Protein AF-A0A1Z9NBH3-F1 (afdb_monomer_lite)

Secondary structure (DSSP, 8-state):
--HHHHHHHHHHHHHHHHHHHHHHHHHHHHHHHHHS-TTSS--SEEETTEEE-HHHHHHHHHHHHHHH---HHHHHHHHHHHHHHHHHHHHHHH-

Sequence (95 aa):
MAILGKIRQRSIFLILVIGMALFAFVISGVFDGNSTNSGDNDPIAIINDEEVGVDFFRQMVDQTQRTYNYSTLKSVNLVWNQALKNTIFDQEFKK

Radius of gyration: 28.16 Å; chains: 1; bounding box: 51×36×79 Å

Structure (mmCIF, N/CA/C/O backbone):
data_AF-A0A1Z9NBH3-F1
#
_entry.id   AF-A0A1Z9NBH3-F1
#
loop_
_atom_site.group_PDB
_atom_site.id
_atom_site.type_symbol
_atom_site.label_atom_id
_atom_site.label_alt_id
_atom_site.label_comp_id
_atom_site.label_asym_id
_atom_site.label_entity_id
_atom_site.label_seq_id
_atom_site.pdbx_PDB_ins_code
_atom_site.Cartn_x
_atom_site.Cartn_y
_atom_site.Cartn_z
_atom_site.occupancy
_atom_site.B_iso_or_equiv
_atom_site.auth_seq_id
_atom_site.auth_comp_id
_atom_site.auth_asym_id
_atom_site.auth_atom_id
_atom_site.pdbx_PDB_model_num
ATOM 1 N N . MET A 1 1 ? 34.224 -6.243 -63.206 1.00 57.66 1 MET A N 1
ATOM 2 C CA . MET A 1 1 ? 33.046 -5.436 -62.801 1.00 57.66 1 MET A CA 1
ATOM 3 C C . MET A 1 1 ? 32.204 -6.047 -61.657 1.00 57.66 1 MET A C 1
ATOM 5 O O . MET A 1 1 ? 31.181 -5.482 -61.309 1.00 57.66 1 MET A O 1
ATOM 9 N N . ALA A 1 2 ? 32.617 -7.150 -61.007 1.00 63.81 2 ALA A N 1
ATOM 10 C CA . ALA A 1 2 ? 31.769 -7.887 -60.046 1.00 63.81 2 ALA A CA 1
ATOM 11 C C . ALA A 1 2 ? 31.979 -7.547 -58.549 1.00 63.81 2 ALA A C 1
ATOM 13 O O . ALA A 1 2 ? 31.279 -8.073 -57.687 1.00 63.81 2 ALA A O 1
ATOM 14 N N . ILE A 1 3 ? 32.956 -6.698 -58.211 1.00 68.12 3 ILE A N 1
ATOM 15 C CA . ILE A 1 3 ? 33.394 -6.482 -56.817 1.00 68.12 3 ILE A CA 1
ATOM 16 C C . ILE A 1 3 ? 32.529 -5.432 -56.095 1.00 68.12 3 ILE A C 1
ATOM 18 O O . ILE A 1 3 ? 32.235 -5.596 -54.912 1.00 68.12 3 ILE A O 1
ATOM 22 N N . LEU A 1 4 ? 32.021 -4.419 -56.808 1.00 70.81 4 LEU A N 1
ATOM 23 C CA . LEU A 1 4 ? 31.142 -3.389 -56.232 1.00 70.81 4 LEU A CA 1
ATOM 24 C C . LEU A 1 4 ? 29.805 -3.961 -55.724 1.00 70.81 4 LEU A C 1
ATOM 26 O O . LEU A 1 4 ? 29.317 -3.557 -54.671 1.00 70.81 4 LEU A O 1
ATOM 30 N N . GLY A 1 5 ? 29.236 -4.950 -56.422 1.00 75.25 5 GLY A N 1
ATOM 31 C CA . GLY A 1 5 ? 27.996 -5.613 -55.996 1.00 75.25 5 GLY A CA 1
ATOM 32 C C . GLY A 1 5 ? 28.150 -6.389 -54.682 1.00 75.25 5 GLY A C 1
ATOM 33 O O . GLY A 1 5 ? 27.252 -6.356 -53.841 1.00 75.25 5 GLY A O 1
ATOM 34 N N . LYS A 1 6 ? 29.320 -7.013 -54.464 1.00 75.12 6 LYS A N 1
ATOM 35 C CA . LYS A 1 6 ? 29.641 -7.738 -53.221 1.00 75.12 6 LYS A CA 1
ATOM 36 C C . LYS A 1 6 ? 29.794 -6.803 -52.017 1.00 75.12 6 LYS A C 1
ATOM 38 O O . LYS A 1 6 ? 29.463 -7.208 -50.907 1.00 75.12 6 LYS A O 1
ATOM 43 N N . ILE A 1 7 ? 30.250 -5.563 -52.220 1.00 76.56 7 ILE A N 1
ATOM 44 C CA . ILE A 1 7 ? 30.316 -4.543 -51.158 1.00 76.56 7 ILE A CA 1
ATOM 45 C C . ILE A 1 7 ? 28.905 -4.113 -50.728 1.00 76.56 7 ILE A C 1
ATOM 47 O O . ILE A 1 7 ? 28.605 -4.096 -49.536 1.00 76.56 7 ILE A O 1
ATOM 51 N N . ARG A 1 8 ? 28.006 -3.868 -51.693 1.00 75.25 8 ARG A N 1
ATOM 52 C CA . ARG A 1 8 ? 26.619 -3.446 -51.431 1.00 75.25 8 ARG A CA 1
ATOM 53 C C . ARG A 1 8 ? 25.816 -4.515 -50.683 1.00 75.25 8 ARG A C 1
ATOM 55 O O . ARG A 1 8 ? 25.003 -4.204 -49.818 1.00 75.25 8 ARG A O 1
ATOM 62 N N . GLN A 1 9 ? 26.063 -5.786 -50.994 1.00 78.88 9 GLN A N 1
ATOM 63 C CA . GLN A 1 9 ? 25.428 -6.911 -50.306 1.00 78.88 9 GLN A CA 1
ATOM 64 C C . GLN A 1 9 ? 25.920 -7.078 -48.859 1.00 78.88 9 GLN A C 1
ATOM 66 O O . GLN A 1 9 ? 25.205 -7.625 -48.030 1.00 78.88 9 GLN A O 1
ATOM 71 N N . ARG A 1 10 ? 27.123 -6.597 -48.528 1.00 82.94 10 ARG A N 1
ATOM 72 C CA . ARG A 1 10 ? 27.645 -6.624 -47.152 1.00 82.94 10 ARG A CA 1
ATOM 73 C C . ARG A 1 10 ? 27.183 -5.414 -46.339 1.00 82.94 10 ARG A C 1
ATOM 75 O O . ARG A 1 10 ? 26.884 -5.562 -45.159 1.00 82.94 10 ARG A O 1
ATOM 82 N N . SER A 1 11 ? 27.057 -4.241 -46.963 1.00 84.62 11 SER A N 1
ATOM 83 C CA . SER A 1 11 ? 26.586 -3.027 -46.282 1.00 84.62 11 SER A CA 1
ATOM 84 C C . SER A 1 11 ? 25.113 -3.099 -45.871 1.00 84.62 11 SER A C 1
ATOM 86 O O . SER A 1 11 ? 24.747 -2.527 -44.849 1.00 84.62 11 SER A O 1
ATOM 88 N N . ILE A 1 12 ? 24.270 -3.826 -46.618 1.00 87.62 12 ILE A N 1
ATOM 89 C CA . ILE A 1 12 ? 22.843 -3.971 -46.277 1.00 87.62 12 ILE A CA 1
ATOM 90 C C . ILE A 1 12 ? 22.642 -4.693 -44.937 1.00 87.62 12 ILE A C 1
ATOM 92 O O . ILE A 1 12 ? 21.772 -4.318 -44.158 1.00 87.62 12 ILE A O 1
ATOM 96 N N . PHE A 1 13 ? 23.489 -5.682 -44.640 1.00 89.12 13 PHE A N 1
ATOM 97 C CA . PHE A 1 13 ? 23.432 -6.417 -43.380 1.00 89.12 13 PHE A CA 1
ATOM 98 C C . PHE A 1 13 ? 23.805 -5.512 -42.201 1.00 89.12 13 PHE A C 1
ATOM 100 O O . PHE A 1 13 ? 23.143 -5.526 -41.170 1.00 89.12 13 PHE A O 1
ATOM 107 N N . LEU A 1 14 ? 24.816 -4.659 -42.384 1.00 90.19 14 LEU A N 1
ATOM 108 C CA . LEU A 1 14 ? 25.266 -3.717 -41.361 1.00 90.19 14 LEU A CA 1
ATOM 109 C C . LEU A 1 14 ? 24.206 -2.649 -41.043 1.00 90.19 14 LEU A C 1
ATOM 111 O O . LEU A 1 14 ? 23.959 -2.363 -39.874 1.00 90.19 14 LEU A O 1
ATOM 115 N N . ILE A 1 15 ? 23.529 -2.112 -42.063 1.00 91.00 15 ILE A N 1
ATOM 116 C CA . ILE A 1 15 ? 22.413 -1.166 -41.886 1.00 91.00 15 ILE A CA 1
ATOM 117 C C . ILE A 1 15 ? 21.260 -1.822 -41.116 1.00 91.00 15 ILE A C 1
ATOM 119 O O . ILE A 1 15 ? 20.690 -1.204 -40.218 1.00 91.00 15 ILE A O 1
ATOM 123 N N . LEU A 1 16 ? 20.944 -3.083 -41.427 1.00 91.94 16 LEU A N 1
ATOM 124 C CA . LEU A 1 16 ? 19.884 -3.827 -40.751 1.00 91.94 16 LEU A CA 1
ATOM 125 C C . LEU A 1 16 ? 20.200 -4.041 -39.267 1.00 91.94 16 LEU A C 1
ATOM 127 O O . LEU A 1 16 ? 19.342 -3.784 -38.432 1.00 91.94 16 LEU A O 1
ATOM 131 N N . VAL A 1 17 ? 21.424 -4.445 -38.919 1.00 93.12 17 VAL A N 1
ATOM 132 C CA . VAL A 1 17 ? 21.824 -4.665 -37.516 1.00 93.12 17 VAL A CA 1
ATOM 133 C C . VAL A 1 17 ? 21.742 -3.375 -36.694 1.00 93.12 17 VAL A C 1
ATOM 135 O O . VAL A 1 17 ? 21.216 -3.392 -35.584 1.00 93.12 17 VAL A O 1
ATOM 138 N N . ILE A 1 18 ? 22.199 -2.246 -37.244 1.00 90.94 18 ILE A N 1
ATOM 139 C CA . ILE A 1 18 ? 22.110 -0.944 -36.563 1.00 90.94 18 ILE A CA 1
ATOM 140 C C . ILE A 1 18 ? 20.646 -0.514 -36.408 1.00 90.94 18 ILE A C 1
ATOM 142 O O . ILE A 1 18 ? 20.246 -0.084 -35.329 1.00 90.94 18 ILE A O 1
ATOM 146 N N . GLY A 1 19 ? 19.830 -0.672 -37.455 1.00 93.69 19 GLY A N 1
ATOM 147 C CA . GLY A 1 19 ? 18.396 -0.384 -37.393 1.00 93.69 19 GLY A CA 1
ATOM 148 C C . GLY A 1 19 ? 17.670 -1.233 -36.345 1.00 93.69 19 GLY A C 1
ATOM 149 O O . GLY A 1 19 ? 16.862 -0.704 -35.588 1.00 93.69 19 GLY A O 1
ATOM 150 N N . MET A 1 20 ? 18.011 -2.520 -36.242 1.00 92.62 20 MET A N 1
ATOM 151 C CA . MET A 1 20 ? 17.470 -3.422 -35.219 1.00 92.62 20 MET A CA 1
ATOM 152 C C . MET A 1 20 ? 17.899 -3.013 -33.805 1.00 92.62 20 MET A C 1
ATOM 154 O O . MET A 1 20 ? 17.073 -3.034 -32.897 1.00 92.62 20 MET A O 1
ATOM 158 N N . ALA A 1 21 ? 19.153 -2.590 -33.614 1.00 90.88 21 ALA A N 1
ATOM 159 C CA . ALA A 1 21 ? 19.640 -2.111 -32.320 1.00 90.88 21 ALA A CA 1
ATOM 160 C C . ALA A 1 21 ? 18.934 -0.818 -31.873 1.00 90.88 21 ALA A C 1
ATOM 162 O O . ALA A 1 21 ? 18.514 -0.710 -30.722 1.00 90.88 21 ALA A O 1
ATOM 163 N N . LEU A 1 22 ? 18.749 0.144 -32.785 1.00 91.88 22 LEU A N 1
ATOM 164 C CA . LEU A 1 22 ? 18.028 1.387 -32.493 1.00 91.88 22 LEU A CA 1
ATOM 165 C C . LEU A 1 22 ? 16.546 1.131 -32.195 1.00 91.88 22 LEU A C 1
ATOM 167 O O . LEU A 1 22 ? 15.996 1.716 -31.266 1.00 91.88 22 LEU A O 1
ATOM 171 N N . PHE A 1 23 ? 15.908 0.230 -32.941 1.00 87.44 23 PHE A N 1
ATOM 172 C CA . PHE A 1 23 ? 14.516 -0.145 -32.712 1.00 87.44 23 PHE A CA 1
ATOM 173 C C . PHE A 1 23 ? 14.326 -0.850 -31.361 1.00 87.44 23 PHE A C 1
ATOM 175 O O . PHE A 1 23 ? 13.407 -0.508 -30.620 1.00 87.44 23 PHE A O 1
ATOM 182 N N . ALA A 1 24 ? 15.232 -1.765 -30.997 1.00 85.94 24 ALA A N 1
ATOM 183 C CA . ALA A 1 24 ? 15.226 -2.424 -29.693 1.00 85.94 24 ALA A CA 1
ATOM 184 C C . ALA A 1 24 ? 15.424 -1.432 -28.538 1.00 85.94 24 ALA A C 1
ATOM 186 O O . ALA A 1 24 ? 14.758 -1.563 -27.521 1.00 85.94 24 ALA A O 1
ATOM 187 N N . PHE A 1 25 ? 16.272 -0.411 -28.698 1.00 83.06 25 PHE A N 1
ATOM 188 C CA . PHE A 1 25 ? 16.455 0.635 -27.687 1.00 83.06 25 PHE A CA 1
ATOM 189 C C . PHE A 1 25 ? 15.191 1.484 -27.483 1.00 83.06 25 PHE A C 1
ATOM 191 O O . PHE A 1 25 ? 14.781 1.719 -26.349 1.00 83.06 25 PHE A O 1
ATOM 198 N N . VAL A 1 26 ? 14.536 1.898 -28.574 1.00 81.94 26 VAL A N 1
ATOM 199 C CA . VAL A 1 26 ? 13.265 2.643 -28.513 1.00 81.94 26 VAL A CA 1
ATOM 200 C C . VAL A 1 26 ? 12.176 1.808 -27.840 1.00 81.94 26 VAL A C 1
ATOM 202 O O . VAL A 1 26 ? 11.426 2.321 -27.019 1.00 81.94 26 VAL A O 1
ATOM 205 N N . ILE A 1 27 ? 12.112 0.515 -28.155 1.00 76.88 27 ILE A N 1
ATOM 206 C CA . ILE A 1 27 ? 11.133 -0.407 -27.585 1.00 76.88 27 ILE A CA 1
ATOM 207 C C . ILE A 1 27 ? 11.433 -0.753 -26.115 1.00 76.88 27 ILE A C 1
ATOM 209 O O . ILE A 1 27 ? 10.516 -0.776 -25.297 1.00 76.88 27 ILE A O 1
ATOM 213 N N . SER A 1 28 ? 12.699 -0.970 -25.751 1.00 74.62 28 SER A N 1
ATOM 214 C CA . SER A 1 28 ? 13.114 -1.171 -24.356 1.00 74.62 28 SER A CA 1
ATOM 215 C C . SER A 1 28 ? 12.723 0.038 -23.516 1.00 74.62 28 SER A C 1
ATOM 217 O O . SER A 1 28 ? 12.100 -0.127 -22.482 1.00 74.62 28 SER A O 1
ATOM 219 N N . GLY A 1 29 ? 12.948 1.260 -24.013 1.00 69.06 29 GLY A N 1
ATOM 220 C CA . GLY A 1 29 ? 12.573 2.481 -23.297 1.00 69.06 29 GLY A CA 1
ATOM 221 C C . GLY A 1 29 ? 11.071 2.630 -23.018 1.00 69.06 29 GLY A C 1
ATOM 222 O O . GLY A 1 29 ? 10.712 3.212 -21.997 1.00 69.06 29 GLY A O 1
ATOM 223 N N . VAL A 1 30 ? 10.183 2.096 -23.873 1.00 65.50 30 VAL A N 1
ATOM 224 C CA . VAL 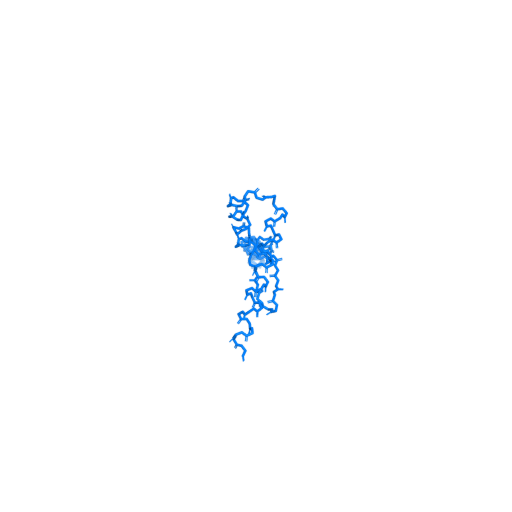A 1 30 ? 8.726 2.133 -23.616 1.00 65.50 30 VAL A CA 1
ATOM 225 C C . VAL A 1 30 ? 8.249 0.988 -22.725 1.00 65.50 30 VAL A C 1
ATOM 227 O O . VAL A 1 30 ? 7.282 1.164 -21.988 1.00 65.50 30 VAL A O 1
ATOM 230 N N . PHE A 1 31 ? 8.908 -0.174 -22.773 1.00 59.94 31 PHE A N 1
ATOM 231 C CA . PHE A 1 31 ? 8.552 -1.321 -21.935 1.00 59.94 31 PHE A CA 1
ATOM 232 C C . PHE A 1 31 ? 9.157 -1.226 -20.527 1.00 59.94 31 PHE A C 1
ATOM 234 O O . PHE A 1 31 ? 8.452 -1.487 -19.553 1.00 59.94 31 PHE A O 1
ATOM 241 N N . ASP A 1 32 ? 10.394 -0.742 -20.398 1.00 60.72 32 ASP A N 1
ATOM 242 C CA . ASP A 1 32 ? 11.061 -0.499 -19.112 1.00 60.72 32 ASP A CA 1
ATOM 243 C C . ASP A 1 32 ? 10.361 0.601 -18.299 1.00 60.72 32 ASP A C 1
ATOM 245 O O . ASP A 1 32 ? 10.382 0.558 -17.069 1.00 60.72 32 ASP A O 1
ATOM 249 N N . GLY A 1 33 ? 9.670 1.537 -18.965 1.00 51.81 33 GLY A N 1
ATOM 250 C CA . GLY A 1 33 ? 8.867 2.581 -18.320 1.00 51.81 33 GLY A CA 1
ATOM 251 C C . GLY A 1 33 ? 7.612 2.075 -17.598 1.00 51.81 33 GLY A C 1
ATOM 252 O O . GLY A 1 33 ? 6.995 2.845 -16.866 1.00 51.81 33 GLY A O 1
ATOM 253 N N . ASN A 1 34 ? 7.232 0.801 -17.773 1.00 53.66 34 ASN A N 1
ATOM 254 C CA . ASN A 1 34 ? 6.068 0.212 -17.104 1.00 53.66 34 ASN A CA 1
ATOM 255 C C . ASN A 1 34 ? 6.364 -1.107 -16.365 1.00 53.66 34 ASN A C 1
ATOM 257 O O . ASN A 1 34 ? 5.509 -1.575 -15.619 1.00 53.66 34 ASN A O 1
ATOM 261 N N . SER A 1 35 ? 7.550 -1.706 -16.532 1.00 52.75 35 SER A N 1
ATOM 262 C CA . SER A 1 35 ? 7.951 -2.937 -15.826 1.00 52.75 35 SER A CA 1
ATOM 263 C C . SER A 1 35 ? 8.914 -2.719 -14.655 1.00 52.75 35 SER A C 1
ATOM 265 O O . SER A 1 35 ? 9.240 -3.678 -13.964 1.00 52.75 35 SER A O 1
ATOM 267 N N . THR A 1 36 ? 9.348 -1.482 -14.394 1.00 51.22 36 THR A N 1
ATOM 268 C CA . THR A 1 36 ? 10.092 -1.122 -13.168 1.00 51.22 36 THR A CA 1
ATOM 269 C C . THR A 1 36 ? 9.242 -0.386 -12.124 1.00 51.22 36 THR A C 1
ATOM 271 O O . THR A 1 36 ? 9.731 -0.071 -11.042 1.00 51.22 36 THR A O 1
ATOM 274 N N . ASN A 1 37 ? 7.938 -0.216 -12.378 1.00 49.78 37 ASN A N 1
ATOM 275 C CA . ASN A 1 37 ? 6.971 0.371 -11.441 1.00 49.78 37 ASN A CA 1
ATOM 276 C C . ASN A 1 37 ? 6.358 -0.656 -10.469 1.00 49.78 37 ASN A C 1
ATOM 278 O O . ASN A 1 37 ? 5.171 -0.589 -10.157 1.00 49.78 37 ASN A O 1
ATOM 282 N N . SER A 1 38 ? 7.163 -1.561 -9.913 1.00 50.75 38 SER A N 1
ATOM 283 C CA . SER A 1 38 ? 6.786 -2.238 -8.657 1.00 50.75 38 SER A CA 1
ATOM 284 C C . SER A 1 38 ? 6.856 -1.290 -7.443 1.00 50.75 38 SER A C 1
ATOM 286 O O . SER A 1 38 ? 6.669 -1.719 -6.318 1.00 50.75 38 SER A O 1
ATOM 288 N N . GLY A 1 39 ? 7.155 0.001 -7.638 1.00 53.34 39 GLY A N 1
ATOM 289 C CA . GLY A 1 39 ? 7.406 0.943 -6.543 1.00 53.34 39 GLY A CA 1
ATOM 290 C C . GLY A 1 39 ? 6.196 1.713 -6.003 1.00 53.34 39 GLY A C 1
ATOM 291 O O . GLY A 1 39 ? 6.269 2.176 -4.869 1.00 53.34 39 GLY A O 1
ATOM 292 N N . ASP A 1 40 ? 5.102 1.856 -6.762 1.00 54.59 40 ASP A N 1
ATOM 293 C CA . ASP A 1 40 ? 4.035 2.808 -6.388 1.00 54.59 40 ASP A CA 1
ATOM 294 C C . ASP A 1 40 ? 2.722 2.165 -5.916 1.00 54.59 40 ASP A C 1
ATOM 296 O O . ASP A 1 40 ? 1.934 2.832 -5.251 1.00 54.59 40 ASP A O 1
ATOM 300 N N . ASN A 1 41 ? 2.498 0.874 -6.189 1.00 57.78 41 ASN A N 1
ATOM 301 C CA . ASN A 1 41 ? 1.265 0.167 -5.805 1.00 57.78 41 ASN A CA 1
ATOM 302 C C . ASN A 1 41 ? 1.510 -1.070 -4.934 1.00 57.78 41 ASN A C 1
ATOM 304 O O . ASN A 1 41 ? 0.584 -1.860 -4.749 1.00 57.78 41 ASN A O 1
ATOM 308 N N . ASP A 1 42 ? 2.728 -1.259 -4.416 1.00 68.06 42 ASP A N 1
ATOM 309 C CA . ASP A 1 42 ? 3.009 -2.397 -3.542 1.00 68.06 42 ASP A CA 1
ATOM 310 C C . ASP A 1 42 ? 2.050 -2.366 -2.335 1.00 68.06 42 ASP A C 1
ATOM 312 O O . ASP A 1 42 ? 1.850 -1.306 -1.720 1.00 68.06 42 ASP A O 1
ATOM 316 N N . PRO A 1 43 ? 1.400 -3.498 -2.013 1.00 72.81 43 PRO A N 1
ATOM 317 C CA . PRO A 1 43 ? 0.412 -3.540 -0.952 1.00 72.81 43 PRO A CA 1
ATOM 318 C C . PRO A 1 43 ? 1.066 -3.185 0.385 1.00 72.81 43 PRO A C 1
ATOM 320 O O . PRO A 1 43 ? 2.168 -3.630 0.703 1.00 72.81 43 PRO A O 1
ATOM 323 N N . ILE A 1 44 ? 0.366 -2.398 1.210 1.00 82.25 44 ILE A N 1
ATOM 324 C CA . ILE A 1 44 ? 0.859 -2.030 2.546 1.00 82.25 44 ILE A CA 1
ATOM 325 C C . ILE A 1 44 ? 0.978 -3.265 3.451 1.00 82.25 44 ILE A C 1
ATOM 327 O O . ILE A 1 44 ? 1.758 -3.265 4.403 1.00 82.25 44 ILE A O 1
ATOM 331 N N . ALA A 1 45 ? 0.190 -4.306 3.162 1.00 81.31 45 ALA A N 1
ATOM 332 C CA . ALA A 1 45 ? 0.237 -5.606 3.812 1.00 81.31 45 ALA A CA 1
ATOM 333 C C . ALA A 1 45 ? -0.490 -6.680 2.998 1.00 81.31 45 ALA A C 1
ATOM 335 O O . ALA A 1 45 ? -1.390 -6.379 2.216 1.00 81.31 45 ALA A O 1
ATOM 336 N N . ILE A 1 46 ? -0.142 -7.938 3.269 1.00 83.25 46 ILE A N 1
ATOM 337 C CA . ILE A 1 46 ? -0.845 -9.130 2.791 1.00 83.25 46 ILE A CA 1
ATOM 338 C C . ILE A 1 46 ? -1.354 -9.880 4.026 1.00 83.25 46 ILE A C 1
ATOM 340 O O . ILE A 1 46 ? -0.569 -10.192 4.924 1.00 83.25 46 ILE A O 1
ATOM 344 N N . ILE A 1 47 ? -2.659 -10.141 4.098 1.00 81.50 47 ILE A N 1
ATOM 345 C CA . ILE A 1 47 ? -3.316 -10.785 5.242 1.00 81.50 47 ILE A CA 1
ATOM 346 C C . ILE A 1 47 ? -3.988 -12.069 4.750 1.00 81.50 47 ILE A C 1
ATOM 348 O O . ILE A 1 47 ? -5.042 -12.005 4.126 1.00 81.50 47 ILE A O 1
ATOM 352 N N . ASN A 1 48 ? -3.397 -13.236 5.047 1.00 79.44 48 ASN A N 1
ATOM 353 C CA . ASN A 1 48 ? -3.910 -14.553 4.620 1.00 79.44 48 ASN A CA 1
ATOM 354 C C . ASN A 1 48 ? -4.287 -14.567 3.121 1.00 79.44 48 ASN A C 1
ATOM 356 O O . ASN A 1 48 ? -5.417 -14.884 2.760 1.00 79.44 48 ASN A O 1
ATOM 360 N N . ASP A 1 49 ? -3.341 -14.155 2.274 1.00 79.62 49 ASP A N 1
ATOM 361 C CA . ASP A 1 49 ? -3.471 -14.066 0.811 1.00 79.62 49 ASP A CA 1
ATOM 362 C C . ASP A 1 49 ? -4.394 -12.949 0.274 1.00 79.62 49 ASP A C 1
ATOM 364 O O . ASP A 1 49 ? -4.611 -12.864 -0.934 1.00 79.62 49 ASP A O 1
ATOM 368 N N . GLU A 1 50 ? -4.891 -12.046 1.130 1.00 77.88 50 GLU A N 1
ATOM 369 C CA . GLU A 1 50 ? -5.602 -10.829 0.713 1.00 77.88 50 GLU A CA 1
ATOM 370 C C . GLU A 1 50 ? -4.694 -9.592 0.786 1.00 77.88 50 GLU A C 1
ATOM 372 O O . GLU A 1 50 ? -4.129 -9.265 1.834 1.00 77.88 50 GLU A O 1
ATOM 377 N N . GLU A 1 51 ? -4.542 -8.901 -0.343 1.00 83.12 51 GLU A N 1
ATOM 378 C CA . GLU A 1 51 ? -3.687 -7.721 -0.472 1.00 83.12 51 GLU A CA 1
ATOM 379 C C . GLU A 1 51 ? -4.418 -6.444 -0.044 1.00 83.12 51 GLU A C 1
ATOM 381 O O . GLU A 1 51 ? -5.493 -6.109 -0.545 1.00 83.12 51 GLU A O 1
ATOM 386 N N . VAL A 1 52 ? -3.799 -5.677 0.853 1.00 82.50 52 VAL A N 1
ATOM 387 C CA . VAL A 1 52 ? -4.282 -4.353 1.247 1.00 82.50 52 VAL A CA 1
ATOM 388 C C . VAL A 1 52 ? -3.534 -3.300 0.435 1.00 82.50 52 VAL A C 1
ATOM 390 O O . VAL A 1 52 ? -2.346 -3.063 0.647 1.00 82.50 52 VAL A O 1
ATOM 393 N N . GLY A 1 53 ? -4.233 -2.634 -0.484 1.00 86.50 53 GLY A N 1
ATOM 394 C CA . GLY A 1 53 ? -3.654 -1.572 -1.310 1.00 86.50 53 GLY A CA 1
ATOM 395 C C . GLY A 1 53 ? -3.248 -0.335 -0.498 1.00 86.50 53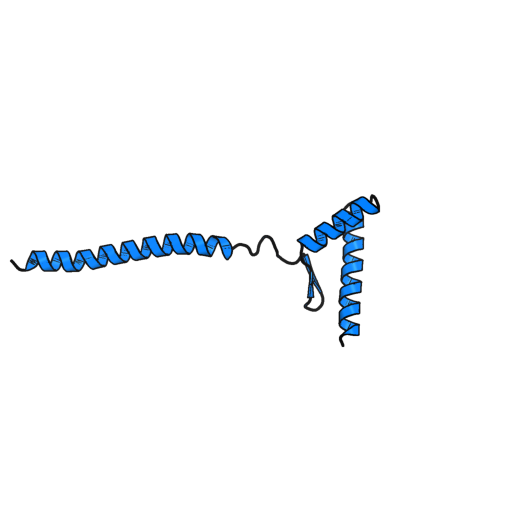 GLY A C 1
ATOM 396 O O . GLY A 1 53 ? -3.983 0.115 0.389 1.00 86.50 53 GLY A O 1
ATOM 397 N N . VAL A 1 54 ? -2.088 0.249 -0.823 1.00 85.00 54 VAL A N 1
ATOM 398 C CA . VAL A 1 54 ? -1.536 1.405 -0.094 1.00 85.00 54 VAL A CA 1
ATOM 399 C C . VAL A 1 54 ? -2.428 2.647 -0.194 1.00 85.00 54 VAL A C 1
ATOM 401 O O . VAL A 1 54 ? -2.600 3.361 0.795 1.00 85.00 54 VAL A O 1
ATOM 404 N N . ASP A 1 55 ? -3.052 2.884 -1.349 1.00 85.88 55 ASP A N 1
ATOM 405 C CA . ASP A 1 55 ? -3.905 4.055 -1.577 1.00 85.88 55 ASP A CA 1
ATOM 406 C C . ASP A 1 55 ? -5.202 3.987 -0.773 1.00 85.88 55 ASP A C 1
ATOM 408 O O . ASP A 1 55 ? -5.589 4.958 -0.119 1.00 85.88 55 ASP A O 1
ATOM 412 N N . PHE A 1 56 ? -5.832 2.811 -0.748 1.00 85.44 56 PHE A N 1
ATOM 413 C CA . PHE A 1 56 ? -7.021 2.565 0.063 1.00 85.44 56 PHE A CA 1
ATOM 414 C C . PHE A 1 56 ? -6.722 2.758 1.553 1.00 85.44 56 PHE A C 1
ATOM 416 O O . PHE A 1 56 ? -7.467 3.433 2.270 1.00 85.44 56 PHE A O 1
ATOM 423 N N . PHE A 1 57 ? -5.590 2.223 2.016 1.00 89.94 57 PHE A N 1
ATOM 424 C CA . PHE A 1 57 ? -5.154 2.386 3.397 1.00 89.94 57 PHE A CA 1
ATOM 425 C C . PHE A 1 57 ? -4.909 3.861 3.747 1.00 89.94 57 PHE A C 1
ATOM 427 O O . PHE A 1 57 ? -5.409 4.343 4.764 1.00 89.94 57 PHE A O 1
ATOM 434 N N . ARG A 1 58 ? -4.203 4.606 2.885 1.00 90.12 58 ARG A N 1
ATOM 435 C CA . ARG A 1 58 ? -3.949 6.048 3.056 1.00 90.12 58 ARG A CA 1
ATOM 436 C C . ARG A 1 58 ? -5.242 6.851 3.141 1.00 90.1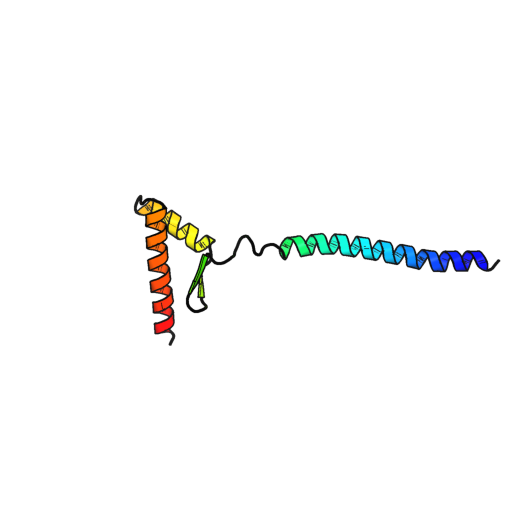2 58 ARG A C 1
ATOM 438 O O . ARG A 1 58 ? -5.399 7.638 4.070 1.00 90.12 58 ARG A O 1
ATOM 445 N N . GLN A 1 59 ? -6.189 6.607 2.236 1.00 91.81 59 GLN A N 1
ATOM 446 C CA . GLN A 1 59 ? -7.487 7.284 2.243 1.00 91.81 59 GLN A CA 1
ATOM 447 C C . GLN A 1 59 ? -8.228 7.070 3.571 1.00 91.81 59 GLN A C 1
ATOM 449 O O . GLN A 1 59 ? -8.798 8.007 4.137 1.00 91.81 59 GLN A O 1
ATOM 454 N N . MET A 1 60 ? -8.193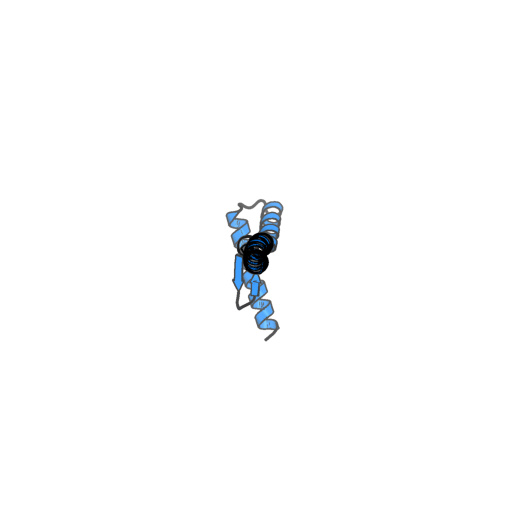 5.847 4.097 1.00 90.38 60 MET A N 1
ATOM 455 C CA . MET A 1 60 ? -8.869 5.495 5.342 1.00 90.38 60 MET A CA 1
ATOM 456 C C . MET A 1 60 ? -8.174 6.088 6.576 1.00 90.38 60 MET A C 1
ATOM 458 O O . MET A 1 60 ? -8.843 6.527 7.519 1.00 90.38 60 MET A O 1
ATOM 462 N N . VAL A 1 61 ? -6.839 6.168 6.564 1.00 92.88 61 VAL A N 1
ATOM 463 C CA . VAL A 1 61 ? -6.053 6.864 7.596 1.00 92.88 61 VAL A CA 1
ATOM 464 C C . VAL A 1 61 ? -6.358 8.357 7.594 1.00 92.88 61 VAL A C 1
ATOM 466 O O . VAL A 1 61 ? -6.640 8.905 8.660 1.00 92.88 61 VAL A O 1
ATOM 469 N N . ASP A 1 62 ? -6.379 8.998 6.427 1.00 92.81 62 ASP A N 1
ATOM 470 C CA . ASP A 1 62 ? -6.690 10.423 6.292 1.00 92.81 62 ASP A CA 1
ATOM 471 C C . ASP A 1 62 ? -8.106 10.740 6.776 1.00 92.81 62 ASP A C 1
ATOM 473 O O . ASP A 1 62 ? -8.324 11.710 7.508 1.00 92.81 62 ASP A O 1
ATOM 477 N N . GLN A 1 63 ? -9.079 9.899 6.420 1.00 93.50 63 GLN A N 1
ATOM 478 C CA . GLN A 1 63 ? -10.451 10.027 6.899 1.00 93.50 63 GLN A CA 1
ATOM 479 C C . GLN A 1 63 ? -10.533 9.883 8.423 1.00 93.50 63 GLN A C 1
ATOM 481 O O . GLN A 1 63 ? -11.184 10.697 9.083 1.00 93.50 63 GLN A O 1
ATOM 486 N N . THR A 1 64 ? -9.860 8.882 8.994 1.00 92.94 64 THR A N 1
ATOM 487 C CA . THR A 1 64 ? -9.828 8.644 10.445 1.00 92.94 64 THR A CA 1
ATOM 488 C C . THR A 1 64 ? -9.167 9.812 11.173 1.00 92.94 64 THR A C 1
ATOM 490 O O . THR A 1 64 ? -9.696 10.312 12.167 1.00 92.94 64 THR A O 1
ATOM 493 N N . GLN A 1 65 ? -8.050 10.308 10.640 1.00 92.81 65 GLN A N 1
ATOM 494 C CA . GLN A 1 65 ? -7.339 11.461 11.173 1.00 92.81 65 GLN A CA 1
ATOM 495 C C . GLN A 1 65 ? -8.224 12.712 11.182 1.00 92.81 65 GLN A C 1
ATOM 497 O O . GLN A 1 65 ? -8.289 13.389 12.205 1.00 92.81 65 GLN A O 1
ATOM 502 N N . ARG A 1 66 ? -8.950 12.997 10.094 1.00 92.75 66 ARG A N 1
ATOM 503 C CA . ARG A 1 66 ? -9.864 14.153 10.011 1.00 92.75 66 ARG A CA 1
ATOM 504 C C . ARG A 1 66 ? -11.090 14.013 10.911 1.00 92.75 66 ARG A C 1
ATOM 506 O O . ARG A 1 66 ? -11.506 14.991 11.519 1.00 92.75 66 ARG A O 1
ATOM 513 N N . THR A 1 67 ? -11.660 12.814 10.997 1.00 92.12 67 THR A N 1
ATOM 514 C CA . THR A 1 67 ? -12.906 12.561 11.742 1.00 92.12 67 THR A CA 1
ATOM 515 C C . THR A 1 67 ? -12.684 12.614 13.249 1.00 92.12 67 THR A C 1
ATOM 517 O O . THR A 1 67 ? -13.457 13.236 13.971 1.00 92.12 67 THR A O 1
ATOM 520 N N . TYR A 1 68 ? -11.619 11.973 13.730 1.00 90.06 68 TYR A N 1
ATOM 521 C CA . TYR A 1 68 ? -11.356 11.829 15.163 1.00 90.06 68 TYR A CA 1
ATOM 522 C C . TYR A 1 68 ? -10.313 12.820 15.690 1.00 90.06 68 TYR A C 1
ATOM 524 O O . TYR A 1 68 ? -10.021 12.826 16.886 1.00 90.06 68 TYR A O 1
ATOM 532 N N . ASN A 1 69 ? -9.744 13.653 14.809 1.00 91.06 69 ASN A N 1
ATOM 533 C CA . ASN A 1 69 ? -8.654 14.586 15.106 1.00 91.06 69 ASN A CA 1
ATOM 534 C C . ASN A 1 69 ? -7.480 13.913 15.849 1.00 91.06 69 ASN A C 1
ATOM 536 O O . ASN A 1 69 ? -6.863 14.480 16.753 1.00 91.06 69 ASN A O 1
ATOM 540 N N . TYR A 1 70 ? -7.214 12.650 15.511 1.00 92.12 70 TYR A N 1
ATOM 541 C CA . TYR A 1 70 ? -6.150 11.850 16.106 1.00 92.12 70 TYR A CA 1
ATOM 542 C C . TYR A 1 70 ? -4.800 12.155 15.470 1.00 92.12 70 TYR A C 1
ATOM 544 O O . TYR A 1 70 ? -4.706 12.605 14.330 1.00 92.12 70 TYR A O 1
ATOM 552 N N . SER A 1 71 ? -3.725 11.865 16.206 1.00 92.50 71 SER A N 1
ATOM 553 C CA . SER A 1 71 ? -2.395 11.866 15.607 1.00 92.50 71 SER A CA 1
ATOM 554 C C . SER A 1 71 ? -2.310 10.788 14.530 1.00 92.50 71 SER A C 1
ATOM 556 O O . SER A 1 71 ? -2.913 9.721 14.661 1.00 92.50 71 SER A O 1
ATOM 558 N N . THR A 1 72 ? -1.511 11.035 13.494 1.00 89.38 72 THR A N 1
ATOM 559 C CA . THR A 1 72 ? -1.339 10.113 12.363 1.00 89.38 72 THR A CA 1
ATOM 560 C C . THR A 1 72 ? -1.011 8.692 12.823 1.00 89.38 72 THR A C 1
ATOM 562 O O . THR A 1 72 ? -1.642 7.740 12.380 1.00 89.38 72 THR A O 1
ATOM 565 N N . LEU A 1 73 ? -0.118 8.540 13.807 1.00 92.19 73 LEU A N 1
ATOM 566 C CA . LEU A 1 73 ? 0.218 7.240 14.398 1.00 92.19 73 LEU A CA 1
ATOM 567 C C . LEU A 1 73 ? -0.989 6.533 15.032 1.00 92.19 73 LEU A C 1
ATOM 569 O O . LEU A 1 73 ? -1.145 5.325 14.865 1.00 92.19 73 LEU A O 1
ATOM 573 N N . LYS A 1 74 ? -1.858 7.254 15.750 1.00 92.38 74 LYS A N 1
ATOM 574 C CA . LYS A 1 74 ? -3.069 6.659 16.338 1.00 92.38 74 LYS A CA 1
ATOM 575 C C . LYS A 1 74 ? -4.078 6.260 15.260 1.00 92.38 74 LYS A C 1
ATOM 577 O O . LYS A 1 74 ? -4.655 5.181 15.357 1.00 92.38 74 LYS A O 1
ATOM 582 N N . SER A 1 75 ? -4.242 7.084 14.227 1.00 93.25 75 SER A N 1
ATOM 583 C CA . SER A 1 75 ? -5.121 6.798 13.087 1.00 93.25 75 SER A CA 1
ATOM 584 C C . SER A 1 75 ? -4.669 5.557 12.315 1.00 93.25 75 SER A C 1
ATOM 586 O O . SER A 1 75 ? -5.483 4.675 12.063 1.00 93.25 75 SER A O 1
ATOM 588 N N . VAL A 1 76 ? -3.368 5.434 12.026 1.00 93.50 76 VAL A N 1
ATOM 589 C CA . VAL A 1 76 ? -2.778 4.251 11.372 1.00 93.50 76 VAL A CA 1
ATOM 590 C C . VAL A 1 76 ? -3.056 2.980 12.172 1.00 93.50 76 VAL A C 1
ATOM 592 O O . VAL A 1 76 ? -3.530 1.998 11.610 1.00 93.50 76 VAL A O 1
ATOM 595 N N . ASN A 1 77 ? -2.827 3.002 13.488 1.00 93.94 77 ASN A N 1
ATOM 596 C CA . ASN A 1 77 ? -3.075 1.837 14.342 1.00 93.94 77 ASN A CA 1
ATOM 597 C C . ASN A 1 77 ? -4.555 1.423 14.360 1.00 93.94 77 ASN A C 1
ATOM 599 O O . ASN A 1 77 ? -4.863 0.232 14.370 1.00 93.94 77 ASN A O 1
ATOM 603 N N . LEU A 1 78 ? -5.482 2.382 14.375 1.00 93.69 78 LEU A N 1
ATOM 604 C CA . LEU A 1 78 ? -6.916 2.085 14.336 1.00 93.69 78 LEU A CA 1
ATOM 605 C C . LEU A 1 78 ? -7.331 1.454 13.008 1.00 93.69 78 LEU A C 1
ATOM 607 O O . LEU A 1 78 ? -7.965 0.400 13.015 1.00 93.69 78 LEU A O 1
ATOM 611 N N . VAL A 1 79 ? -6.929 2.062 11.891 1.00 93.38 79 VAL A N 1
ATOM 612 C CA . VAL A 1 79 ? -7.225 1.553 10.545 1.00 93.38 79 VAL A CA 1
ATOM 613 C C . VAL A 1 79 ? -6.622 0.165 10.343 1.00 93.38 79 VAL A C 1
ATOM 615 O O . VAL A 1 79 ? -7.304 -0.723 9.843 1.00 93.38 79 VAL A O 1
ATOM 618 N N . TRP A 1 80 ? -5.391 -0.056 10.807 1.00 93.00 80 TRP A N 1
ATOM 619 C CA . TRP A 1 80 ? -4.735 -1.361 10.757 1.00 93.00 80 TRP A CA 1
ATOM 620 C C . TRP A 1 80 ? -5.536 -2.449 11.475 1.00 93.00 80 TRP A C 1
ATOM 622 O O . TRP A 1 80 ? -5.852 -3.486 10.897 1.00 93.00 80 TRP A O 1
ATOM 632 N N . ASN A 1 81 ? -5.909 -2.200 12.732 1.00 93.25 81 ASN A N 1
ATOM 633 C CA . ASN A 1 81 ? -6.671 -3.168 13.518 1.00 93.25 81 ASN A CA 1
ATOM 634 C C . ASN A 1 81 ? -8.061 -3.429 12.924 1.00 93.25 81 ASN A C 1
ATOM 636 O O . ASN A 1 81 ? -8.563 -4.548 13.020 1.00 93.25 81 ASN A O 1
ATOM 640 N N . GLN A 1 82 ? -8.686 -2.412 12.328 1.00 91.62 82 GLN A N 1
ATOM 641 C CA . GLN A 1 82 ? -9.972 -2.553 11.652 1.00 91.62 82 GLN A CA 1
ATOM 642 C C . GLN A 1 82 ? -9.851 -3.418 10.393 1.00 91.62 82 GLN A C 1
ATOM 644 O O . GLN A 1 82 ? -10.627 -4.357 10.235 1.00 91.62 82 GLN A O 1
ATOM 649 N N . ALA A 1 83 ? -8.870 -3.129 9.533 1.00 89.00 83 ALA A N 1
ATOM 650 C CA . ALA A 1 83 ? -8.621 -3.884 8.308 1.00 89.00 83 ALA A CA 1
ATOM 651 C C . ALA A 1 83 ? -8.332 -5.356 8.623 1.00 89.00 83 ALA A C 1
ATOM 653 O O . ALA A 1 83 ? -9.002 -6.239 8.103 1.00 89.00 83 ALA A O 1
ATOM 654 N N . LEU A 1 84 ? -7.430 -5.614 9.575 1.00 91.06 84 LEU A N 1
ATOM 655 C CA . LEU A 1 84 ?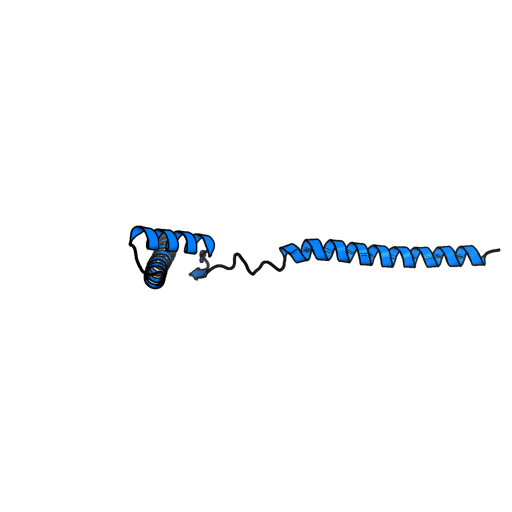 -7.066 -6.966 9.992 1.00 91.06 84 LEU A CA 1
ATOM 656 C C . LEU A 1 84 ? -8.271 -7.762 10.508 1.00 91.06 84 LEU A C 1
ATOM 658 O O . LEU A 1 84 ? -8.460 -8.912 10.122 1.00 91.06 84 LEU A O 1
ATOM 662 N N . LYS A 1 85 ? -9.111 -7.157 11.357 1.00 91.25 85 LYS A N 1
ATOM 663 C CA . LYS A 1 85 ? -10.318 -7.821 11.870 1.00 91.25 85 LYS A CA 1
ATOM 664 C C . LYS A 1 85 ? -11.324 -8.128 10.768 1.00 91.25 85 LYS A C 1
ATOM 666 O O . LYS A 1 85 ? -11.880 -9.219 10.775 1.00 91.25 85 LYS A O 1
ATOM 671 N N . ASN A 1 86 ? -11.556 -7.183 9.858 1.00 88.69 86 ASN A N 1
ATOM 672 C CA . ASN A 1 86 ? -12.503 -7.361 8.761 1.00 88.69 86 ASN A CA 1
ATOM 673 C C . ASN A 1 86 ? -12.042 -8.481 7.823 1.00 88.69 86 ASN A C 1
ATOM 675 O O . ASN A 1 86 ? -12.812 -9.395 7.558 1.00 88.69 86 ASN A O 1
ATOM 679 N N . THR A 1 87 ? -10.771 -8.465 7.413 1.00 88.12 87 THR A N 1
ATOM 680 C CA . THR A 1 87 ? -10.193 -9.492 6.538 1.00 88.12 87 THR A CA 1
ATOM 681 C C . THR A 1 87 ? -10.286 -10.886 7.157 1.00 88.12 87 THR A C 1
ATOM 683 O O . THR A 1 87 ? -10.770 -11.816 6.520 1.00 88.12 87 THR A O 1
ATOM 686 N N . ILE A 1 88 ? -9.904 -11.041 8.430 1.00 89.62 88 ILE A N 1
ATOM 687 C CA . ILE A 1 88 ? -10.017 -12.336 9.122 1.00 89.62 88 ILE A CA 1
ATO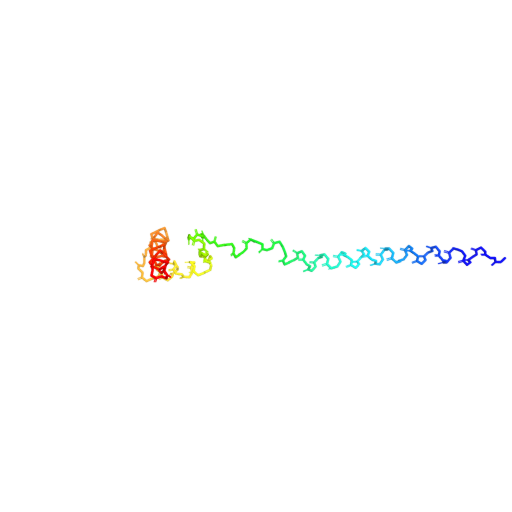M 688 C C . ILE A 1 88 ? -11.482 -12.779 9.238 1.00 89.62 88 ILE A C 1
ATOM 690 O O . ILE A 1 88 ? -11.792 -13.951 9.038 1.00 89.62 88 ILE A O 1
ATOM 694 N N . PHE A 1 89 ? -12.391 -11.858 9.562 1.00 91.12 89 PHE A N 1
ATOM 695 C CA . PHE A 1 89 ? -13.811 -12.171 9.700 1.00 91.12 89 PHE A CA 1
ATOM 696 C C . PHE A 1 89 ? -14.430 -12.637 8.377 1.00 91.12 89 PHE A C 1
ATOM 698 O O . PHE A 1 89 ? -15.127 -13.649 8.356 1.00 91.12 89 PHE A O 1
ATOM 705 N N . ASP A 1 90 ? -14.130 -11.947 7.276 1.00 87.38 90 ASP A N 1
ATOM 706 C CA . ASP A 1 90 ? -14.614 -12.301 5.940 1.00 87.38 90 ASP A CA 1
ATOM 707 C C . ASP A 1 90 ? -14.066 -13.654 5.469 1.00 87.38 90 ASP A C 1
ATOM 709 O O . ASP A 1 90 ? -14.771 -14.413 4.801 1.00 87.38 90 ASP A O 1
ATOM 713 N N . GLN A 1 91 ? -12.826 -13.984 5.834 1.00 86.19 91 GLN A N 1
ATOM 714 C CA . GLN A 1 91 ? -12.216 -15.279 5.533 1.00 86.19 91 GLN A CA 1
ATOM 715 C C . GLN A 1 91 ? -12.894 -16.423 6.285 1.00 86.19 91 GLN A C 1
ATOM 717 O O . GLN A 1 91 ? -13.229 -17.433 5.672 1.00 86.19 91 GLN A O 1
ATOM 722 N N . GLU A 1 92 ? -13.139 -16.262 7.587 1.00 86.19 92 GLU A N 1
ATOM 723 C CA . GLU A 1 92 ? -13.828 -17.277 8.392 1.00 86.19 92 GLU A CA 1
ATOM 724 C C . GLU A 1 92 ? -15.300 -17.445 7.982 1.00 86.19 92 GLU A C 1
ATOM 726 O O . GLU A 1 92 ? -15.828 -18.546 8.068 1.00 86.19 92 GLU A O 1
ATOM 731 N N . PHE A 1 93 ? -15.960 -16.397 7.477 1.00 87.69 93 PHE A N 1
ATOM 732 C CA . PHE A 1 93 ? -17.328 -16.502 6.950 1.00 87.69 93 PHE A CA 1
ATOM 733 C C . PHE A 1 93 ? -17.425 -17.199 5.587 1.00 87.69 93 PHE A C 1
ATOM 735 O O . PHE A 1 93 ? -18.464 -17.776 5.268 1.00 87.69 93 PHE A O 1
ATOM 742 N N . LYS A 1 94 ? -16.385 -17.097 4.752 1.00 78.12 94 LYS A N 1
ATOM 743 C CA . LYS A 1 94 ? -16.324 -17.740 3.426 1.00 78.12 94 LYS A CA 1
ATOM 744 C C . LYS A 1 94 ? -15.903 -19.213 3.489 1.00 78.12 94 LYS A C 1
ATOM 746 O O . LYS A 1 94 ? -15.981 -19.895 2.467 1.00 78.12 94 LYS A O 1
ATOM 751 N N . LYS A 1 95 ? -15.420 -19.662 4.645 1.00 60.09 95 LYS A N 1
ATOM 752 C CA . LYS A 1 95 ? -14.969 -21.026 4.925 1.00 60.09 95 LYS A CA 1
ATOM 753 C C . LYS A 1 95 ? -16.145 -21.944 5.248 1.00 60.09 95 LYS A C 1
ATOM 755 O O . LYS A 1 95 ? -16.072 -23.121 4.831 1.00 60.09 95 LYS A O 1
#

pLDDT: mean 81.68, std 12.87, range [49.78, 93.94]

Foldseek 3Di:
DCVVVVVVVVVVVVVVVVVVVVVVVVVCVVVVVPVVPPPPFQFPDAAPNRGHTPVNLVVQLVVQCVVVVDDSVVSSVVSVVVVNVVVVVVVVVVD